Protein AF-A0A6A6GRJ0-F1 (afdb_monomer)

Secondary structure (DSSP, 8-state):
--HHHHHHHHHHHHHHHHTT----HHHHHHHHHHHHTSPPPTTHHHHHHHHTTTTS-HHHHHHHHHHHHHHT-HHHHHHHHHHH-

Sequence (85 aa):
LSQQQERALVSYINKLSQRGIPPTLKLTRNLAENIAKTTVGKNWLLWFIKQHYTELDSLYLTSFKLSQKRADSYQHLSLYFDLVS

Foldseek 3Di:
DDPVLLVVLQVVCQVCVVVVNQQALVNSQVSVCVVVVHHDDPCVSVVSCVVCVVSHDPSNVVNVVVVVCVVPVVVVVVVVVVVVD

Radius of gyration: 15.32 Å; Cα contacts (8 Å, |Δi|>4): 47; chains: 1; bounding box: 27×48×26 Å

pLDDT: mean 77.81, std 12.6, range [47.06, 92.5]

Nearest PDB structures (foldseek):
  8h7a-assembly2_E  TM=5.927E-01  e=2.506E+00  Homo sapiens
  6lb8-assembly1_B  TM=6.258E-01  e=5.291E+00  Homo sapiens
  6lb7-assembly1_A  TM=5.440E-01  e=9.267E+00  Homo sapiens
  7yv9-assembly1_C  TM=3.113E-01  e=5.993E+00  Mus musculus

Organism: Viridothelium virens (NCBI:txid1048519)

InterPro domains:
  IPR006600 HTH CenpB-type DNA-binding domain [PF03221] (3-53)
  IPR006600 HTH CenpB-type DNA-binding domain [PS51253] (1-58)

Mean predicted aligned error: 8.62 Å

Structure (mmCIF, N/CA/C/O backbone):
data_AF-A0A6A6GRJ0-F1
#
_entry.id   AF-A0A6A6GRJ0-F1
#
loop_
_atom_site.group_PDB
_atom_site.id
_atom_site.type_symbol
_atom_site.label_atom_id
_atom_site.label_alt_id
_atom_site.label_comp_id
_atom_site.label_asym_id
_atom_site.label_entity_id
_atom_site.label_seq_id
_atom_site.pdbx_PDB_ins_code
_atom_site.Cartn_x
_atom_site.Cartn_y
_atom_site.Cartn_z
_atom_site.occupancy
_atom_site.B_iso_or_equiv
_atom_site.auth_seq_id
_atom_site.auth_comp_id
_atom_site.auth_asym_id
_atom_site.auth_atom_id
_atom_site.pdbx_PDB_model_num
ATOM 1 N N . LEU A 1 1 ? -5.553 -0.746 9.621 1.00 82.50 1 LEU A N 1
ATOM 2 C CA . LEU A 1 1 ? -5.160 -2.145 9.339 1.00 82.50 1 LEU A CA 1
ATOM 3 C C . LEU A 1 1 ? -4.275 -2.624 10.476 1.00 82.50 1 LEU A C 1
ATOM 5 O O . LEU A 1 1 ? -3.601 -1.797 11.078 1.00 82.50 1 LEU A O 1
ATOM 9 N N . SER A 1 2 ? -4.306 -3.915 10.806 1.00 87.94 2 SER A N 1
ATOM 10 C CA . SER A 1 2 ? -3.318 -4.493 11.727 1.00 87.94 2 SER A CA 1
ATOM 11 C C . SER A 1 2 ? -1.965 -4.658 11.027 1.00 87.94 2 SER A C 1
ATOM 13 O O . SER A 1 2 ? -1.914 -4.786 9.802 1.00 87.94 2 SER A O 1
ATOM 15 N N . GLN A 1 3 ? -0.869 -4.723 11.789 1.00 87.06 3 GLN A N 1
ATOM 16 C CA . GLN A 1 3 ? 0.471 -4.958 11.226 1.00 87.06 3 GLN A CA 1
ATOM 17 C C . GLN A 1 3 ? 0.538 -6.239 10.380 1.00 87.06 3 GLN A C 1
ATOM 19 O O . GLN A 1 3 ? 1.205 -6.276 9.347 1.00 87.06 3 GLN A O 1
ATOM 24 N N . GLN A 1 4 ? -0.186 -7.287 10.780 1.00 88.62 4 GLN A N 1
ATOM 25 C CA . GLN A 1 4 ? -0.228 -8.546 10.039 1.00 88.62 4 GLN A CA 1
ATOM 26 C C . GLN A 1 4 ? -0.922 -8.392 8.677 1.00 88.62 4 GLN A C 1
ATOM 28 O O . GLN A 1 4 ? -0.440 -8.925 7.678 1.00 88.62 4 GLN A O 1
ATOM 33 N N . GLN A 1 5 ? -2.018 -7.629 8.617 1.00 88.75 5 GLN A N 1
ATOM 34 C CA . GLN A 1 5 ? -2.706 -7.325 7.359 1.00 88.75 5 GLN A CA 1
ATOM 35 C C . GLN A 1 5 ? -1.840 -6.469 6.429 1.00 88.75 5 GLN A C 1
ATOM 37 O O . GLN A 1 5 ? -1.821 -6.707 5.223 1.00 88.75 5 GLN A O 1
ATOM 42 N N . GLU A 1 6 ? -1.099 -5.502 6.974 1.00 90.12 6 GLU A N 1
ATOM 43 C CA . GLU A 1 6 ? -0.184 -4.678 6.179 1.00 90.12 6 GLU A CA 1
ATOM 44 C C . GLU A 1 6 ? 0.961 -5.506 5.586 1.00 90.12 6 GLU A C 1
ATOM 46 O O . GLU A 1 6 ? 1.226 -5.398 4.392 1.00 90.12 6 GLU A O 1
ATOM 51 N N . ARG A 1 7 ? 1.572 -6.414 6.358 1.00 89.94 7 ARG A N 1
ATOM 52 C CA . ARG A 1 7 ? 2.606 -7.331 5.841 1.00 89.94 7 ARG A CA 1
ATOM 53 C C . ARG A 1 7 ? 2.084 -8.262 4.747 1.00 89.94 7 ARG A C 1
ATOM 55 O O . ARG A 1 7 ? 2.762 -8.488 3.744 1.00 89.94 7 ARG A O 1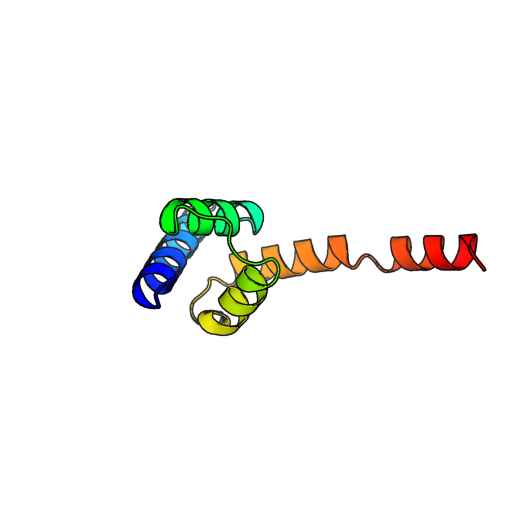
ATOM 62 N N . ALA A 1 8 ? 0.867 -8.787 4.904 1.00 90.00 8 ALA A N 1
ATOM 63 C CA . ALA A 1 8 ? 0.231 -9.597 3.866 1.00 90.00 8 ALA A CA 1
ATOM 64 C C . ALA A 1 8 ? 0.020 -8.790 2.572 1.00 90.00 8 ALA A C 1
ATOM 66 O O . ALA A 1 8 ? 0.266 -9.296 1.474 1.00 90.00 8 ALA A O 1
ATOM 67 N N . LEU A 1 9 ? -0.369 -7.518 2.705 1.00 90.44 9 LEU A N 1
ATOM 68 C CA . LEU A 1 9 ? -0.521 -6.599 1.582 1.00 90.44 9 LEU A CA 1
ATOM 69 C C . LEU A 1 9 ? 0.822 -6.306 0.892 1.00 90.44 9 LEU A C 1
ATOM 71 O O . LEU A 1 9 ? 0.881 -6.365 -0.333 1.00 90.44 9 LEU A O 1
ATOM 75 N N . VAL A 1 10 ? 1.902 -6.071 1.646 1.00 90.19 10 VAL A N 1
ATOM 76 C CA . VAL A 1 10 ? 3.265 -5.904 1.098 1.00 90.19 10 VAL A CA 1
ATOM 77 C C . VAL A 1 10 ? 3.687 -7.136 0.295 1.00 90.19 10 VAL A C 1
ATOM 79 O O . VAL A 1 10 ? 4.096 -7.012 -0.860 1.00 90.19 10 VAL A O 1
ATOM 82 N N . SER A 1 11 ? 3.512 -8.340 0.852 1.00 89.62 11 SER A N 1
ATOM 83 C CA . SER A 1 11 ? 3.829 -9.591 0.147 1.00 89.62 11 SER A CA 1
ATOM 84 C C . SER A 1 11 ? 3.049 -9.725 -1.165 1.00 89.62 11 SER A C 1
ATOM 86 O O . SER A 1 11 ? 3.603 -10.130 -2.188 1.00 89.62 11 SER A O 1
ATOM 88 N N . TYR A 1 12 ? 1.767 -9.354 -1.160 1.00 88.62 12 TYR A N 1
ATOM 89 C CA . TYR A 1 12 ? 0.926 -9.397 -2.351 1.00 88.62 12 TYR A CA 1
ATOM 90 C C . TYR A 1 12 ? 1.372 -8.388 -3.420 1.00 88.62 12 TYR A C 1
ATOM 92 O O . TYR A 1 12 ? 1.490 -8.744 -4.591 1.00 88.62 12 TYR A O 1
ATOM 100 N N . ILE A 1 13 ? 1.683 -7.153 -3.017 1.00 86.88 13 ILE A N 1
ATOM 101 C CA . ILE A 1 13 ? 2.206 -6.098 -3.899 1.00 86.88 13 ILE A CA 1
ATOM 102 C C . ILE A 1 13 ? 3.520 -6.539 -4.551 1.00 86.88 13 ILE A C 1
ATOM 104 O O . ILE A 1 13 ? 3.673 -6.417 -5.766 1.00 86.88 13 ILE A O 1
ATOM 108 N N . ASN A 1 14 ? 4.435 -7.122 -3.777 1.00 86.06 14 ASN A N 1
ATOM 109 C CA . ASN A 1 14 ? 5.708 -7.614 -4.300 1.00 86.06 14 ASN A CA 1
ATOM 110 C C . ASN A 1 14 ? 5.515 -8.771 -5.289 1.00 86.06 14 ASN A C 1
ATOM 112 O O . ASN A 1 14 ? 6.146 -8.787 -6.342 1.00 86.06 14 ASN A O 1
ATOM 116 N N . LYS A 1 15 ? 4.591 -9.702 -5.016 1.00 86.31 15 LYS A N 1
ATOM 117 C CA . LYS A 1 15 ? 4.245 -10.778 -5.965 1.00 86.31 15 LYS A CA 1
ATOM 118 C C . LYS A 1 15 ? 3.699 -10.240 -7.289 1.00 86.31 15 LYS A C 1
ATOM 120 O O . LYS A 1 15 ? 3.977 -10.819 -8.335 1.00 86.31 15 LYS A O 1
ATOM 125 N N . LEU A 1 16 ? 2.913 -9.162 -7.262 1.00 80.94 16 LEU A N 1
ATOM 126 C CA . LEU A 1 16 ? 2.419 -8.513 -8.481 1.00 80.94 16 LEU A CA 1
ATOM 127 C C . LEU A 1 16 ? 3.556 -7.847 -9.262 1.00 80.94 16 LEU A C 1
ATOM 129 O O . LEU A 1 16 ? 3.662 -8.058 -10.470 1.00 80.94 16 LEU A O 1
ATOM 133 N N . SER A 1 17 ? 4.436 -7.128 -8.561 1.00 78.56 17 SER A N 1
ATOM 134 C CA . SER A 1 17 ? 5.628 -6.499 -9.142 1.00 78.56 17 SER A CA 1
ATOM 135 C C . SER A 1 17 ? 6.523 -7.524 -9.848 1.00 78.56 17 SER A C 1
ATOM 137 O O . SER A 1 17 ? 6.861 -7.355 -11.018 1.00 78.56 17 SER A O 1
ATOM 139 N N . GLN A 1 18 ? 6.797 -8.658 -9.194 1.00 80.69 18 GLN A N 1
ATOM 140 C CA . GLN A 1 18 ? 7.575 -9.769 -9.760 1.00 80.69 18 GLN A CA 1
ATOM 141 C C . GLN A 1 18 ? 6.944 -10.386 -11.017 1.00 80.69 18 GLN A C 1
ATOM 143 O O . GLN A 1 18 ? 7.648 -10.939 -11.856 1.00 80.69 18 GLN A O 1
ATOM 148 N N . ARG A 1 19 ? 5.618 -10.292 -11.167 1.00 80.94 19 ARG A N 1
ATOM 149 C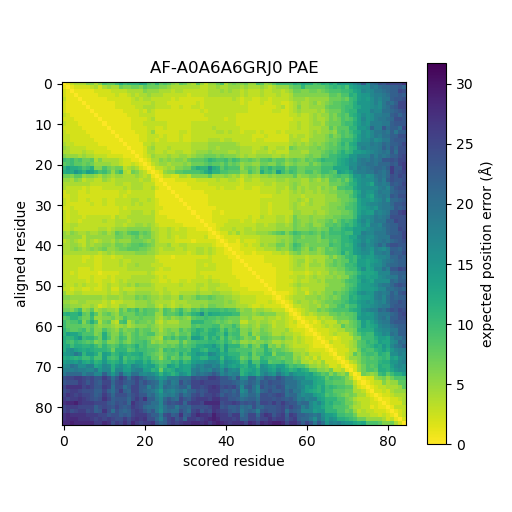 CA . ARG A 1 19 ? 4.884 -10.754 -12.356 1.00 80.94 19 ARG A CA 1
ATOM 150 C C . ARG A 1 19 ? 4.826 -9.703 -13.470 1.00 80.94 19 ARG A C 1
ATOM 152 O O . ARG A 1 19 ? 4.104 -9.898 -14.442 1.00 80.94 19 ARG A O 1
ATOM 159 N N . GLY A 1 20 ? 5.540 -8.586 -13.324 1.00 71.38 20 GLY A N 1
ATOM 160 C CA . GLY A 1 20 ? 5.540 -7.485 -14.285 1.00 71.38 20 GLY A CA 1
ATOM 161 C C . GLY A 1 20 ? 4.272 -6.632 -14.250 1.00 71.38 20 GLY A C 1
ATOM 162 O O . GLY A 1 20 ? 4.056 -5.832 -15.156 1.00 71.38 20 GLY A O 1
ATOM 163 N N . ILE A 1 21 ? 3.426 -6.782 -13.224 1.00 73.56 21 ILE A N 1
ATOM 164 C CA . ILE A 1 21 ? 2.238 -5.948 -13.034 1.00 73.56 21 ILE A CA 1
ATOM 165 C C . ILE A 1 21 ? 2.633 -4.814 -12.086 1.00 73.56 21 ILE A C 1
ATOM 167 O O . ILE A 1 21 ? 2.739 -5.056 -10.881 1.00 73.56 21 ILE A O 1
ATOM 171 N N . PRO A 1 22 ? 2.849 -3.581 -12.582 1.00 63.31 22 PRO A N 1
ATOM 172 C CA . PRO A 1 22 ? 3.231 -2.468 -11.729 1.00 63.31 22 PRO A CA 1
ATOM 173 C C . PRO A 1 22 ? 2.087 -2.180 -10.748 1.00 63.31 22 PRO A C 1
ATOM 175 O O . PRO A 1 22 ? 0.990 -1.782 -11.165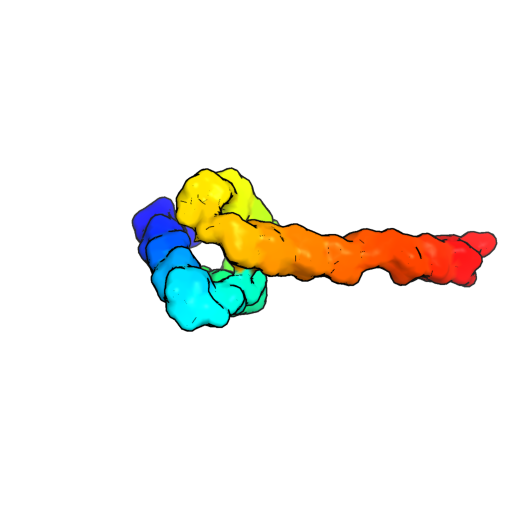 1.00 63.31 22 PRO A O 1
ATOM 178 N N . PRO A 1 23 ? 2.291 -2.373 -9.435 1.00 68.62 23 PRO A N 1
ATOM 179 C CA . PRO A 1 23 ? 1.236 -2.110 -8.480 1.00 68.62 23 PRO A CA 1
ATOM 180 C C . PRO A 1 23 ? 1.025 -0.594 -8.417 1.00 68.62 23 PRO A C 1
ATOM 182 O O . PRO A 1 23 ? 1.943 0.183 -8.162 1.00 68.62 23 PRO A O 1
ATOM 185 N N . THR A 1 24 ? -0.195 -0.151 -8.706 1.00 75.38 24 THR A N 1
ATOM 186 C CA . THR A 1 24 ? -0.543 1.276 -8.692 1.00 75.38 24 THR A CA 1
ATOM 187 C C . THR A 1 24 ? -1.020 1.687 -7.300 1.00 75.38 24 THR A C 1
ATOM 189 O O . THR A 1 24 ? -1.667 0.906 -6.607 1.00 75.38 24 THR A O 1
ATOM 192 N N . LEU A 1 25 ? -0.811 2.947 -6.913 1.00 78.94 25 LEU A N 1
ATOM 193 C CA . LEU A 1 25 ? -1.295 3.509 -5.641 1.00 78.94 25 LEU A CA 1
ATOM 194 C C . LEU A 1 25 ? -2.795 3.296 -5.405 1.00 78.94 25 LEU A C 1
ATOM 196 O O . LEU A 1 25 ? -3.220 2.977 -4.295 1.00 78.94 25 LEU A O 1
ATOM 200 N N . LYS A 1 26 ? -3.591 3.421 -6.472 1.00 81.44 26 LYS A N 1
ATOM 201 C CA . LYS A 1 26 ? -5.029 3.144 -6.452 1.00 81.44 26 LYS A CA 1
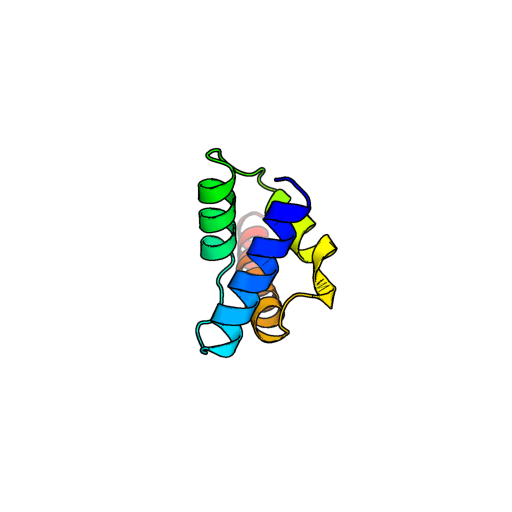ATOM 202 C C . LYS A 1 26 ? -5.323 1.677 -6.133 1.00 81.44 26 LYS A C 1
ATOM 204 O O . LYS A 1 26 ? -6.211 1.405 -5.337 1.00 81.44 26 LYS A O 1
ATOM 209 N N . LEU A 1 27 ? -4.563 0.742 -6.704 1.00 83.19 27 LEU A N 1
ATOM 210 C CA . LEU A 1 27 ? -4.718 -0.686 -6.426 1.00 83.19 27 LEU A CA 1
ATOM 211 C C . LEU A 1 27 ? -4.374 -0.994 -4.966 1.00 83.19 27 LEU A C 1
ATOM 213 O O . LEU A 1 27 ? -5.159 -1.652 -4.292 1.00 83.19 27 LEU A O 1
ATOM 217 N N . THR A 1 28 ? -3.259 -0.464 -4.458 1.00 86.25 28 THR A N 1
ATOM 218 C CA . THR A 1 28 ? -2.872 -0.625 -3.049 1.00 86.25 28 THR A CA 1
ATOM 219 C C . THR A 1 28 ? -3.952 -0.106 -2.105 1.00 86.25 28 THR A C 1
ATOM 221 O O . THR A 1 28 ? -4.313 -0.797 -1.155 1.00 86.25 28 THR A O 1
ATOM 224 N N . ARG A 1 29 ? -4.518 1.079 -2.383 1.00 88.88 29 ARG A N 1
ATOM 225 C CA . ARG A 1 29 ? -5.632 1.628 -1.599 1.00 88.88 29 ARG A CA 1
ATOM 226 C C . ARG A 1 29 ? -6.873 0.738 -1.678 1.00 88.88 29 ARG A C 1
ATOM 228 O O . ARG A 1 29 ? -7.397 0.369 -0.637 1.00 88.88 29 ARG A O 1
ATOM 235 N N . ASN A 1 30 ? -7.298 0.343 -2.876 1.00 88.12 30 ASN A N 1
ATOM 236 C CA . ASN A 1 30 ? -8.480 -0.503 -3.055 1.00 88.12 30 ASN A CA 1
ATOM 237 C C . ASN A 1 30 ? -8.342 -1.847 -2.321 1.00 88.12 30 ASN A C 1
ATOM 239 O O . ASN A 1 30 ? -9.297 -2.332 -1.721 1.00 88.12 30 ASN A O 1
ATOM 243 N N . LEU A 1 31 ? -7.152 -2.454 -2.352 1.00 88.50 31 LEU A N 1
ATOM 244 C CA . LEU A 1 31 ? -6.865 -3.687 -1.619 1.00 88.50 31 LEU A CA 1
ATOM 245 C C . LEU A 1 31 ? -6.915 -3.460 -0.107 1.00 88.50 31 LEU A C 1
ATOM 247 O O . LEU A 1 31 ? -7.531 -4.245 0.609 1.00 88.50 31 LEU A O 1
ATOM 251 N N . ALA A 1 32 ? -6.314 -2.372 0.372 1.00 90.44 32 ALA A N 1
ATOM 252 C CA . ALA A 1 32 ? -6.338 -1.997 1.778 1.00 90.44 32 ALA A CA 1
ATOM 253 C C . ALA A 1 32 ? -7.770 -1.771 2.292 1.00 90.44 32 ALA A C 1
ATOM 255 O O . ALA A 1 32 ? -8.120 -2.268 3.359 1.00 90.44 32 ALA A O 1
ATOM 256 N N . GLU A 1 33 ? -8.612 -1.093 1.512 1.00 92.50 33 GLU A N 1
ATOM 257 C CA . GLU A 1 33 ? -10.027 -0.861 1.827 1.00 92.50 33 GLU A CA 1
ATOM 258 C C . GLU A 1 33 ? -10.845 -2.154 1.789 1.00 92.50 33 GLU A C 1
ATOM 260 O O . GLU A 1 33 ? -11.677 -2.390 2.663 1.00 92.50 33 GLU A O 1
ATOM 265 N N . ASN A 1 34 ? -10.567 -3.046 0.833 1.00 90.88 34 ASN A N 1
ATOM 266 C CA . ASN A 1 34 ? -11.217 -4.355 0.767 1.00 90.88 34 ASN A CA 1
ATOM 267 C C . ASN A 1 34 ? -10.867 -5.227 1.986 1.00 90.88 34 ASN A C 1
ATOM 269 O O . ASN A 1 34 ? -11.751 -5.875 2.550 1.00 90.88 34 ASN A O 1
ATOM 273 N N . ILE A 1 35 ? -9.605 -5.214 2.425 1.00 87.75 35 ILE A N 1
ATOM 274 C CA . ILE A 1 35 ? -9.158 -5.932 3.628 1.00 87.75 35 ILE A CA 1
ATOM 275 C C . ILE A 1 35 ? -9.764 -5.305 4.888 1.00 87.75 35 ILE A C 1
ATOM 277 O O . ILE A 1 35 ? -10.220 -6.023 5.774 1.00 87.75 35 ILE A O 1
ATOM 281 N N . ALA A 1 36 ? -9.781 -3.974 4.972 1.00 87.50 36 ALA A N 1
ATOM 282 C CA . ALA A 1 36 ? -10.292 -3.251 6.132 1.00 87.50 36 ALA A CA 1
ATOM 283 C C . ALA A 1 36 ? -11.830 -3.207 6.196 1.00 87.50 36 ALA A C 1
ATOM 285 O O . ALA A 1 36 ? -12.374 -2.840 7.234 1.00 87.50 36 ALA A O 1
ATOM 286 N N . LYS A 1 37 ? -12.524 -3.552 5.099 1.00 90.00 37 LYS A N 1
ATOM 287 C CA . LYS A 1 37 ? -13.980 -3.394 4.916 1.00 90.00 37 LYS A CA 1
ATOM 288 C C . LYS A 1 37 ? -14.474 -1.971 5.212 1.00 90.00 37 LYS A C 1
ATOM 290 O O . LYS A 1 37 ? -15.632 -1.765 5.555 1.00 90.00 37 LYS A O 1
ATOM 295 N N . THR A 1 38 ? -13.585 -0.992 5.074 1.00 90.25 38 THR A N 1
ATOM 296 C CA . THR A 1 38 ? -13.834 0.427 5.331 1.00 90.25 38 THR A CA 1
ATOM 297 C C . THR A 1 38 ? -12.858 1.279 4.527 1.00 90.25 38 THR A C 1
ATOM 299 O O . THR A 1 38 ? -11.816 0.792 4.081 1.00 90.25 38 THR A O 1
ATOM 302 N N . THR A 1 39 ? -13.178 2.559 4.357 1.00 89.94 39 THR A N 1
ATOM 303 C CA . THR A 1 39 ? -12.291 3.530 3.714 1.00 89.94 39 THR A CA 1
ATOM 304 C C . THR A 1 39 ? -11.040 3.751 4.554 1.00 89.94 39 THR A C 1
ATOM 306 O O . THR A 1 39 ? -11.122 3.989 5.762 1.00 89.94 39 THR A O 1
ATOM 309 N N . VAL A 1 40 ? -9.871 3.726 3.920 1.00 90.12 40 VAL A N 1
ATOM 310 C CA . VAL A 1 40 ? -8.613 4.045 4.600 1.00 90.12 40 VAL A CA 1
ATOM 311 C C . VAL A 1 40 ? -8.396 5.555 4.607 1.00 90.12 40 VAL A C 1
ATOM 313 O O . VAL A 1 40 ? -8.765 6.263 3.670 1.00 90.12 40 VAL A O 1
ATOM 316 N N . GLY A 1 41 ? -7.778 6.073 5.669 1.00 88.69 41 GLY A N 1
ATOM 317 C CA . GLY A 1 41 ? -7.530 7.508 5.791 1.00 88.69 41 GLY A CA 1
ATOM 318 C C . GLY A 1 41 ? -6.724 8.065 4.611 1.00 88.69 41 GLY A C 1
ATOM 319 O O . GLY A 1 41 ? -5.852 7.389 4.061 1.00 88.69 41 GLY A O 1
ATOM 320 N N . LYS A 1 42 ? -6.959 9.335 4.254 1.00 84.44 42 LYS A N 1
ATOM 321 C CA . LYS A 1 42 ? -6.290 10.020 3.128 1.00 84.44 42 LYS A CA 1
ATOM 322 C C . LYS A 1 42 ? -4.766 9.836 3.140 1.00 84.44 42 LYS A C 1
ATOM 324 O O . LYS A 1 42 ? -4.176 9.549 2.099 1.00 84.44 42 LYS A O 1
ATOM 329 N N . ASN A 1 43 ? -4.163 9.931 4.326 1.00 85.56 43 ASN A N 1
ATOM 330 C CA . ASN A 1 43 ? -2.716 9.838 4.531 1.00 85.56 43 ASN A CA 1
ATOM 331 C C . ASN A 1 43 ? -2.218 8.411 4.796 1.00 85.56 43 ASN A C 1
ATOM 333 O O . ASN A 1 43 ? -1.009 8.202 4.833 1.00 85.56 43 ASN A O 1
ATOM 337 N N . TRP A 1 44 ? -3.108 7.428 4.974 1.00 90.75 44 TRP A N 1
ATOM 338 C CA . TRP A 1 44 ? -2.717 6.058 5.322 1.00 90.75 44 TRP A CA 1
ATOM 339 C C . TRP A 1 44 ? -1.742 5.473 4.297 1.00 90.75 44 TRP A C 1
ATOM 341 O O . TRP A 1 44 ? -0.746 4.876 4.680 1.00 90.75 44 TRP A O 1
ATOM 351 N N . LEU A 1 45 ? -1.963 5.728 3.004 1.00 87.38 45 LEU A N 1
ATOM 352 C CA . LEU A 1 45 ? -1.087 5.215 1.950 1.00 87.38 45 LEU A CA 1
ATOM 353 C C . LEU A 1 45 ? 0.346 5.768 2.053 1.00 87.38 45 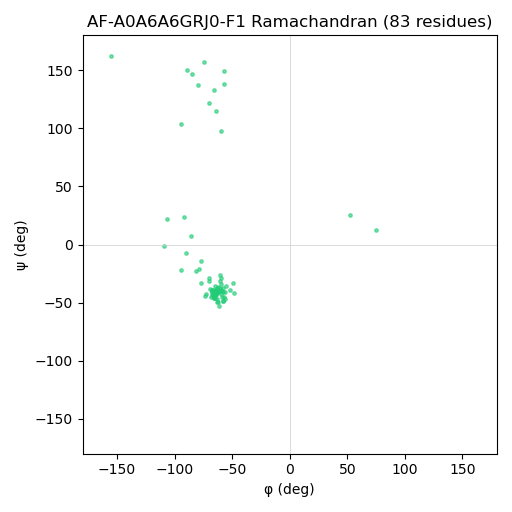LEU A C 1
ATOM 355 O O . LEU A 1 45 ? 1.301 5.031 1.835 1.00 87.38 45 LEU A O 1
ATOM 359 N N . LEU A 1 46 ? 0.503 7.044 2.421 1.00 85.75 46 LEU A N 1
ATOM 360 C CA . LEU A 1 46 ? 1.819 7.655 2.637 1.00 85.75 46 LEU A CA 1
ATOM 361 C C . LEU A 1 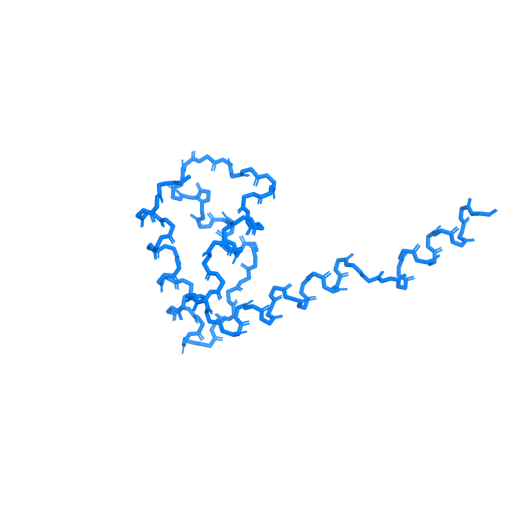46 ? 2.520 7.033 3.851 1.00 85.75 46 LEU A C 1
ATOM 363 O O . LEU A 1 46 ? 3.704 6.712 3.781 1.00 85.75 46 LEU A O 1
ATOM 367 N N . TRP A 1 47 ? 1.780 6.820 4.942 1.00 89.75 47 TRP A N 1
ATOM 368 C CA . TRP A 1 47 ? 2.297 6.151 6.138 1.00 89.75 47 TRP A CA 1
ATOM 369 C C . TRP A 1 47 ? 2.691 4.700 5.865 1.00 89.75 47 TRP A C 1
ATOM 371 O O . TRP A 1 47 ? 3.775 4.293 6.268 1.00 89.75 47 TRP A O 1
ATOM 381 N N . PHE A 1 48 ? 1.864 3.954 5.132 1.00 89.50 48 PHE A N 1
ATOM 382 C CA . PHE A 1 48 ? 2.136 2.582 4.710 1.00 89.50 48 PHE A CA 1
ATOM 383 C C . PHE A 1 48 ? 3.429 2.494 3.892 1.00 89.50 48 PHE A C 1
ATOM 385 O O . PHE A 1 48 ? 4.302 1.688 4.199 1.00 89.50 48 PHE A O 1
ATOM 392 N N . ILE A 1 49 ? 3.599 3.370 2.895 1.00 87.25 49 ILE A N 1
ATOM 393 C CA . ILE A 1 49 ? 4.820 3.403 2.077 1.00 87.25 49 ILE A CA 1
ATOM 394 C C . ILE A 1 49 ? 6.041 3.749 2.929 1.00 87.25 49 ILE A C 1
ATOM 396 O O . ILE A 1 49 ? 7.090 3.141 2.753 1.00 87.25 49 ILE A O 1
ATOM 400 N N . LYS A 1 50 ? 5.918 4.702 3.861 1.00 87.44 50 LYS A N 1
ATOM 401 C CA . LYS A 1 50 ? 7.015 5.086 4.761 1.00 87.44 50 LYS A 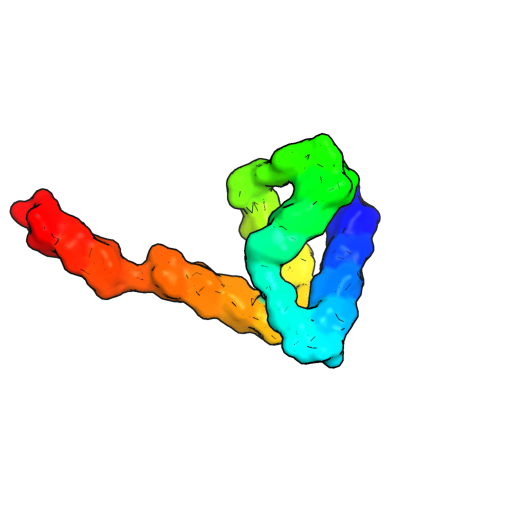CA 1
ATOM 402 C C . LYS A 1 50 ? 7.409 3.949 5.709 1.00 87.44 50 LYS A C 1
ATOM 404 O O . LYS A 1 50 ? 8.595 3.744 5.934 1.00 87.44 50 LYS A O 1
ATOM 409 N N . GLN A 1 51 ? 6.428 3.233 6.254 1.00 88.81 51 GLN A N 1
ATOM 410 C CA . GLN A 1 51 ? 6.629 2.103 7.167 1.00 88.81 51 GLN A CA 1
ATOM 411 C C . GLN A 1 51 ? 7.299 0.914 6.471 1.00 88.81 51 GLN A C 1
ATOM 413 O O . GLN A 1 51 ? 8.221 0.329 7.023 1.00 88.81 51 GLN A O 1
ATOM 418 N N . HIS A 1 52 ? 6.875 0.598 5.245 1.00 87.88 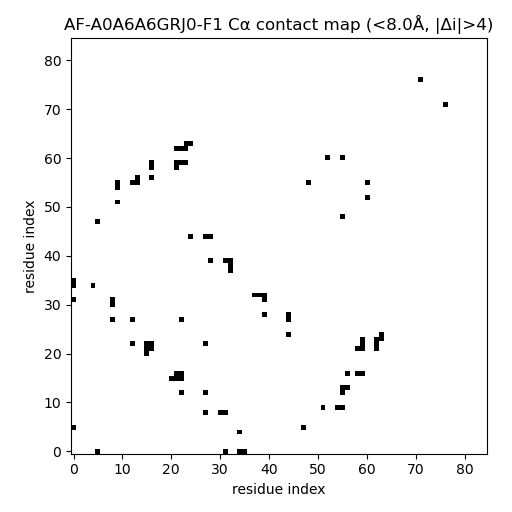52 HIS A N 1
ATOM 419 C CA . HIS A 1 52 ? 7.311 -0.597 4.512 1.00 87.88 52 HIS A CA 1
ATOM 420 C C . HIS A 1 52 ? 8.280 -0.275 3.366 1.00 87.88 52 HIS A C 1
ATOM 422 O O . HIS A 1 52 ? 8.420 -1.053 2.426 1.00 87.88 52 HIS A O 1
ATOM 428 N N . TYR A 1 53 ? 8.954 0.880 3.418 1.00 84.38 53 TYR A N 1
ATOM 429 C CA . TYR A 1 53 ? 9.792 1.381 2.321 1.00 84.38 53 TYR A CA 1
ATOM 430 C C . TYR A 1 53 ? 10.905 0.402 1.924 1.00 84.38 53 TYR A C 1
ATOM 432 O O . TYR A 1 53 ? 11.208 0.262 0.746 1.00 84.38 53 TYR A O 1
ATOM 440 N N . THR A 1 54 ? 11.506 -0.286 2.896 1.00 84.25 54 THR A N 1
ATOM 441 C CA . THR A 1 54 ? 12.574 -1.272 2.667 1.00 84.25 54 THR A CA 1
ATOM 442 C C . THR A 1 54 ? 12.059 -2.628 2.192 1.00 84.25 54 THR A C 1
ATOM 444 O O . THR A 1 54 ? 12.827 -3.408 1.642 1.00 84.25 54 THR A O 1
ATOM 447 N N . GLU A 1 55 ? 10.781 -2.928 2.432 1.00 84.81 55 GLU A N 1
ATOM 448 C CA . GLU A 1 55 ? 10.160 -4.211 2.085 1.00 84.81 55 GLU A CA 1
ATOM 449 C C . GLU A 1 55 ? 9.461 -4.164 0.720 1.00 84.81 55 GLU A C 1
ATOM 451 O O . GLU A 1 55 ? 9.242 -5.204 0.104 1.00 84.81 55 GLU A O 1
ATOM 456 N N . LEU A 1 56 ? 9.101 -2.972 0.240 1.00 84.44 56 LEU A N 1
ATOM 457 C CA . LEU A 1 56 ? 8.452 -2.765 -1.051 1.00 84.44 56 LEU A CA 1
ATOM 458 C C . LEU A 1 56 ? 9.460 -2.808 -2.205 1.00 84.44 56 LEU A C 1
ATOM 460 O O . LEU A 1 56 ? 10.525 -2.196 -2.149 1.00 84.44 56 LEU A O 1
ATOM 464 N N . ASP A 1 57 ? 9.080 -3.479 -3.292 1.00 76.88 57 ASP A N 1
ATOM 465 C CA . ASP A 1 57 ? 9.886 -3.543 -4.512 1.00 76.88 57 ASP A CA 1
ATOM 466 C C . ASP A 1 57 ? 10.194 -2.138 -5.079 1.00 76.88 57 ASP A C 1
ATOM 468 O O . ASP A 1 57 ? 9.335 -1.252 -5.164 1.00 76.88 57 ASP A O 1
ATOM 472 N N . SER A 1 58 ? 11.435 -1.950 -5.529 1.00 69.88 58 SER A N 1
ATOM 473 C CA . SER A 1 58 ? 11.922 -0.756 -6.226 1.00 69.88 58 SER A CA 1
ATOM 474 C C . SER A 1 58 ? 11.027 -0.299 -7.390 1.00 69.88 58 SER A C 1
ATOM 476 O O . SER A 1 58 ? 10.874 0.908 -7.609 1.00 69.88 58 SER A O 1
ATOM 478 N N . LEU A 1 59 ? 10.377 -1.227 -8.104 1.00 69.06 59 LEU A N 1
ATOM 479 C CA . LEU A 1 59 ? 9.452 -0.912 -9.200 1.00 69.06 59 LEU A CA 1
ATOM 480 C C . LEU A 1 59 ? 8.178 -0.220 -8.697 1.00 69.06 59 LEU A C 1
ATOM 482 O O . LEU A 1 59 ? 7.693 0.742 -9.308 1.00 69.06 59 LEU A O 1
ATOM 486 N N . TYR A 1 60 ? 7.664 -0.653 -7.544 1.00 75.50 60 TYR A N 1
ATOM 487 C CA . TYR A 1 60 ? 6.527 -0.019 -6.883 1.00 75.50 60 TYR A CA 1
ATOM 488 C C . TYR A 1 60 ? 6.882 1.394 -6.408 1.00 75.50 60 TYR A C 1
ATOM 490 O O . TYR A 1 60 ? 6.146 2.347 -6.672 1.00 75.50 60 TYR A O 1
ATOM 498 N N . LEU A 1 61 ? 8.048 1.558 -5.775 1.00 74.88 61 LEU A N 1
ATOM 499 C CA . LEU A 1 61 ? 8.525 2.861 -5.299 1.00 74.88 61 LEU A CA 1
ATOM 500 C C . LEU A 1 61 ? 8.796 3.836 -6.453 1.00 74.88 61 LEU A C 1
ATOM 502 O O . LEU A 1 61 ? 8.509 5.029 -6.339 1.00 74.88 61 LEU A O 1
ATOM 506 N N . THR A 1 62 ? 9.295 3.341 -7.585 1.00 71.31 62 THR A N 1
ATOM 507 C CA . THR A 1 62 ? 9.457 4.129 -8.816 1.00 71.31 62 THR A CA 1
ATOM 508 C C . THR A 1 62 ? 8.109 4.605 -9.350 1.00 71.31 62 THR A C 1
ATOM 510 O O . THR A 1 62 ? 7.936 5.791 -9.632 1.00 71.31 62 THR A O 1
ATOM 513 N N . SER A 1 63 ? 7.125 3.707 -9.416 1.00 67.50 63 SER A N 1
ATOM 514 C CA . SER A 1 63 ? 5.761 4.026 -9.855 1.00 67.50 63 SER A CA 1
ATOM 515 C C . SER A 1 63 ? 5.072 5.034 -8.924 1.00 67.50 63 SER A C 1
ATOM 517 O O . SER A 1 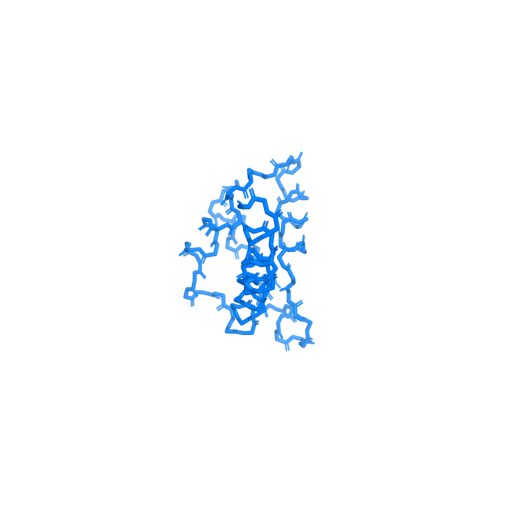63 ? 4.378 5.945 -9.389 1.00 67.50 63 SER A O 1
ATOM 519 N N . PHE A 1 64 ? 5.314 4.931 -7.612 1.00 70.62 64 PHE A N 1
ATOM 520 C CA . PHE A 1 64 ? 4.899 5.920 -6.615 1.00 70.62 64 PHE A CA 1
ATOM 521 C C . PHE A 1 64 ? 5.540 7.287 -6.874 1.00 70.62 64 PHE A C 1
ATOM 523 O O . PHE A 1 64 ? 4.816 8.270 -7.014 1.00 70.62 64 PHE A O 1
ATOM 530 N N . LYS A 1 65 ? 6.872 7.351 -7.011 1.00 71.19 65 LYS A N 1
ATOM 531 C CA . LYS A 1 65 ? 7.601 8.603 -7.280 1.00 71.19 65 LYS A CA 1
ATOM 532 C C . LYS A 1 65 ? 7.164 9.258 -8.590 1.00 71.19 65 LYS A C 1
ATOM 534 O O . LYS A 1 65 ? 7.039 10.476 -8.643 1.00 71.19 65 LYS A O 1
ATOM 539 N N . LEU A 1 66 ? 6.907 8.477 -9.639 1.00 68.44 66 LEU A N 1
ATOM 540 C CA . LEU A 1 66 ? 6.382 8.987 -10.910 1.00 68.44 66 LEU A CA 1
ATOM 541 C C . LEU A 1 66 ? 4.969 9.557 -10.757 1.00 68.44 66 LEU A C 1
ATOM 543 O O . LEU A 1 66 ? 4.682 10.632 -11.278 1.00 68.44 66 LEU A O 1
ATOM 547 N N . SER A 1 67 ? 4.095 8.866 -10.024 1.00 66.56 67 SER A N 1
ATOM 548 C CA . SER A 1 67 ? 2.735 9.344 -9.751 1.00 66.56 67 SER A CA 1
ATOM 549 C C . SER A 1 67 ? 2.747 10.620 -8.905 1.00 66.56 67 SER A C 1
ATOM 551 O O . SER A 1 67 ? 1.999 11.548 -9.197 1.00 66.56 67 SER A O 1
ATOM 553 N N . GLN A 1 68 ? 3.635 10.690 -7.910 1.00 61.28 68 GLN A N 1
ATOM 554 C CA . GLN A 1 68 ? 3.856 11.884 -7.102 1.00 61.28 68 GLN A CA 1
ATOM 555 C C . GLN A 1 68 ? 4.375 13.040 -7.959 1.00 61.28 68 GLN A C 1
ATOM 557 O O . GLN A 1 68 ? 3.767 14.093 -7.951 1.00 61.28 68 GLN A O 1
ATOM 562 N N . LYS A 1 69 ? 5.407 12.839 -8.789 1.00 63.16 69 LYS A N 1
ATOM 563 C CA . LYS A 1 69 ? 5.908 13.877 -9.711 1.00 63.16 69 LYS A CA 1
ATOM 564 C C . LYS A 1 69 ? 4.856 14.372 -10.706 1.00 63.16 69 LYS A C 1
ATOM 566 O O . LYS A 1 69 ? 4.884 15.537 -11.077 1.00 63.16 69 LYS A O 1
ATOM 571 N N . ARG A 1 70 ? 3.949 13.501 -11.162 1.00 63.94 70 ARG A N 1
ATOM 572 C CA . ARG A 1 70 ? 2.814 13.908 -12.008 1.00 63.94 70 ARG A CA 1
ATOM 573 C C . ARG A 1 70 ? 1.814 14.771 -11.239 1.00 63.94 70 ARG A C 1
ATOM 575 O O . ARG A 1 70 ? 1.316 15.736 -11.805 1.00 63.94 70 ARG A O 1
ATOM 582 N N . ALA A 1 71 ? 1.532 14.431 -9.982 1.00 53.28 71 ALA A N 1
ATOM 583 C CA . ALA A 1 71 ? 0.673 15.230 -9.108 1.00 53.28 71 ALA A CA 1
ATOM 584 C C . ALA A 1 71 ? 1.333 16.565 -8.707 1.00 53.28 71 ALA A C 1
ATOM 586 O O . ALA A 1 71 ? 0.672 17.596 -8.709 1.00 53.28 71 ALA A O 1
ATOM 587 N N . ASP A 1 72 ? 2.643 16.544 -8.457 1.00 53.31 72 ASP A N 1
ATOM 588 C CA . ASP A 1 72 ? 3.491 17.676 -8.070 1.00 53.31 72 ASP A CA 1
ATOM 589 C C . ASP A 1 72 ? 4.121 18.367 -9.295 1.00 53.31 72 ASP A C 1
ATOM 591 O O . ASP A 1 72 ? 5.181 18.986 -9.191 1.00 53.31 72 ASP A O 1
ATOM 595 N N . SER A 1 73 ? 3.511 18.231 -10.479 1.00 63.66 73 SER A N 1
ATOM 596 C CA . SER A 1 73 ? 3.981 18.879 -11.704 1.00 63.66 73 SER A CA 1
ATOM 597 C C . SER A 1 73 ? 3.992 20.395 -11.505 1.00 63.66 73 SER A C 1
ATOM 599 O O . SER A 1 73 ? 2.979 21.084 -11.630 1.00 63.66 73 SER A O 1
ATOM 601 N N . TYR A 1 74 ? 5.177 20.904 -11.182 1.00 55.12 74 TYR A N 1
ATOM 602 C CA . TYR A 1 74 ? 5.432 22.300 -10.860 1.00 55.12 74 TYR A CA 1
ATOM 603 C C . TYR A 1 74 ? 5.064 23.230 -12.018 1.00 55.12 74 TYR A C 1
ATOM 605 O O . TYR A 1 74 ? 4.640 24.344 -11.772 1.00 55.12 74 TYR A O 1
ATOM 613 N N . GLN A 1 75 ? 5.139 22.756 -13.267 1.00 55.31 75 GLN A N 1
ATOM 614 C CA . GLN A 1 75 ? 4.696 23.505 -14.448 1.00 55.31 75 GLN A CA 1
ATOM 615 C C . GLN A 1 75 ? 3.195 23.816 -14.407 1.00 55.31 75 GLN A C 1
ATOM 617 O O . GLN A 1 75 ? 2.780 24.892 -14.812 1.00 55.31 75 GLN A O 1
ATOM 622 N N . HIS A 1 76 ? 2.371 22.901 -13.892 1.00 55.06 76 HIS A N 1
ATOM 623 C CA . HIS A 1 76 ? 0.931 23.134 -13.767 1.00 55.06 76 HIS A CA 1
ATOM 624 C C . HIS A 1 76 ? 0.595 24.052 -12.585 1.00 55.06 76 HIS A C 1
ATOM 626 O O . HIS A 1 76 ? -0.356 24.826 -12.665 1.00 55.06 76 HIS A O 1
ATOM 632 N N . LEU A 1 77 ? 1.384 23.975 -11.506 1.00 57.50 77 LEU A N 1
ATOM 633 C CA . LEU A 1 77 ? 1.263 24.859 -10.346 1.00 57.50 77 LEU A CA 1
ATOM 634 C C . LEU A 1 77 ? 1.774 26.273 -10.653 1.00 57.50 77 LEU A C 1
ATOM 636 O O . LEU A 1 77 ? 1.106 27.232 -10.289 1.00 57.50 77 LEU A O 1
ATOM 640 N N . SER A 1 78 ? 2.900 26.419 -11.356 1.00 58.06 78 SER A N 1
ATOM 641 C CA . SER A 1 78 ? 3.454 27.725 -11.727 1.00 58.06 78 SER A CA 1
ATOM 642 C C . SER A 1 78 ? 2.530 28.448 -12.697 1.00 58.06 78 SER A C 1
ATOM 644 O O . SER A 1 78 ? 2.164 29.577 -12.427 1.00 58.06 78 SER A O 1
ATOM 646 N N . LEU A 1 79 ? 2.031 27.767 -13.738 1.00 58.34 79 LEU A N 1
ATOM 647 C CA . LEU A 1 79 ? 1.055 28.346 -14.668 1.00 58.34 79 LEU A CA 1
ATOM 648 C C . LEU A 1 79 ? -0.249 28.772 -13.973 1.00 58.34 79 LEU A C 1
ATOM 650 O O . LEU A 1 79 ? -0.883 29.727 -14.404 1.00 58.34 79 LEU A O 1
ATOM 654 N N . TYR A 1 80 ? -0.659 28.081 -12.905 1.00 52.34 80 TYR A N 1
ATOM 655 C CA . TYR A 1 80 ? -1.819 28.473 -12.103 1.00 52.34 80 TYR A CA 1
ATOM 656 C C . TYR A 1 80 ? -1.533 29.705 -11.229 1.00 52.34 80 TYR A C 1
ATOM 658 O O . TYR A 1 80 ? -2.355 30.615 -11.183 1.00 52.34 80 TYR A O 1
ATOM 666 N N . PHE A 1 81 ? -0.379 29.763 -10.556 1.00 56.50 81 PHE A N 1
ATOM 667 C CA . PHE A 1 81 ? 0.002 30.921 -9.737 1.00 56.50 81 PHE A CA 1
ATOM 668 C C . PHE A 1 81 ? 0.343 32.163 -10.576 1.00 56.50 81 PHE A C 1
ATOM 670 O O . PHE A 1 81 ? 0.028 33.267 -10.143 1.00 56.50 81 PHE A O 1
ATOM 677 N N . ASP A 1 82 ? 0.888 31.988 -11.781 1.00 64.31 82 ASP A N 1
ATOM 678 C CA . ASP A 1 82 ? 1.132 33.062 -12.755 1.00 64.31 82 ASP A CA 1
ATOM 679 C C . ASP A 1 82 ? -0.174 33.619 -13.349 1.00 64.31 82 ASP A C 1
ATOM 681 O O . ASP A 1 82 ? -0.227 34.779 -13.734 1.00 64.31 82 ASP A O 1
ATOM 685 N N . LEU A 1 83 ? -1.237 32.808 -13.434 1.00 61.00 83 LEU A N 1
ATOM 686 C CA . LEU A 1 83 ? -2.545 33.222 -13.965 1.00 61.00 83 LEU A CA 1
ATOM 687 C C . LEU A 1 83 ? -3.406 33.977 -12.934 1.00 61.00 83 LEU A C 1
ATOM 689 O O . LEU A 1 83 ? -4.339 34.682 -13.313 1.00 61.00 83 LEU A O 1
ATOM 693 N N . VAL A 1 84 ? -3.141 33.781 -11.639 1.00 61.00 84 VAL A N 1
ATOM 694 C CA . VAL A 1 84 ? -3.932 34.339 -10.522 1.00 61.00 84 VAL A CA 1
ATOM 695 C C . VAL A 1 84 ? -3.167 35.444 -9.763 1.00 61.00 84 VAL A C 1
ATOM 697 O O . VAL A 1 84 ? -3.721 36.038 -8.838 1.00 61.00 84 VAL A O 1
ATOM 700 N N . SER A 1 85 ? -1.922 35.737 -10.159 1.00 47.06 85 SER A N 1
ATOM 701 C CA . SER A 1 85 ? -1.155 36.925 -9.734 1.00 47.06 85 SER A CA 1
ATOM 702 C C . SER A 1 85 ? -1.367 38.084 -10.704 1.00 47.06 85 SER A C 1
ATOM 704 O O . SER A 1 85 ? -1.377 39.239 -10.226 1.00 47.06 85 SER A O 1
#

Solvent-accessible surface area (backbone atoms only — not comparable to full-atom values): 4995 Å² total; per-residue (Å²): 126,54,72,69,57,50,52,52,48,50,54,51,46,40,56,36,42,76,70,72,43,77,55,44,72,66,54,55,50,53,52,51,21,63,74,61,75,43,88,68,58,91,60,46,65,59,51,50,47,66,74,39,53,89,77,49,47,68,69,39,54,48,51,48,51,51,52,48,48,63,74,61,36,57,70,63,52,48,57,50,54,65,71,77,105